Protein AF-A0A2H9L1Q8-F1 (afdb_monomer_lite)

Sequence (173 aa):
MGKYGEFIAIKEFKAHAFRVGERGGNLTSYDFIVNNQKIEVRTSELKHERAFPNDISAWGWKLQTRDRKGREKPIGYDFIVLVQLLEPWNKYALYLFSKSEIEKMPATYFRGYQSVARVLYLFKNRKHLENAIKSESKRKRNEKMITRAVLDFNKNPKKHLLHWQRVRRDMTP

Foldseek 3Di:
DQVVQLVVVVVVCVVLVWDKAADPDDPALAGIDTLNFGEHEWEFEWADDPLAPRVWTKTKGQPWWADPVLHTDDRRGQKYWYWYQYPVRVDIFIFMDGSVRQVPFQFADAPVRSTGGAMEIATPDPVSVVRSVVRCVPDDPRHDDCTPRNVVCNVCVVVGTDDVVCCCVVSHD

Radius of gyration: 16.17 Å; chains: 1; bounding box: 38×28×46 Å

Secondary structure (DSSP, 8-state):
-HHHHHHHHHHHHHHTT--EEPPSSTT-SSSEEETTEEEEEEEE-SEE-TTS-TT-EEEEEEEEEB-TTSPBPPP--SEEEEEEEPSSTT-EEEEEEEHHHHHTSPPP--GGGTTEEEEEEEESSHHHHHHHHHHHTTS-TT-----HHHHHHHH-GGGGB--HHHHHHHS--

Structure (mmCIF, N/CA/C/O backbone):
data_AF-A0A2H9L1Q8-F1
#
_entry.id   AF-A0A2H9L1Q8-F1
#
loop_
_atom_site.group_PDB
_atom_site.id
_atom_site.type_symbol
_atom_site.label_atom_id
_atom_site.label_alt_id
_atom_site.label_comp_id
_atom_site.label_asym_id
_atom_site.label_entity_id
_atom_site.label_seq_id
_atom_site.pdbx_PDB_ins_code
_atom_site.Cartn_x
_atom_site.Cartn_y
_atom_site.Cartn_z
_atom_site.occupancy
_atom_site.B_iso_or_equiv
_atom_site.auth_seq_id
_atom_site.auth_comp_id
_atom_site.auth_asym_id
_atom_site.auth_atom_id
_atom_site.pdbx_PDB_model_num
ATOM 1 N N . MET A 1 1 ? 1.579 -14.369 6.064 1.00 75.56 1 MET A N 1
ATOM 2 C CA . MET A 1 1 ? 1.764 -12.899 6.125 1.00 75.56 1 MET A CA 1
ATOM 3 C C . MET A 1 1 ? 0.458 -12.125 6.275 1.00 75.56 1 MET A C 1
ATOM 5 O O . MET A 1 1 ? 0.403 -11.323 7.188 1.00 75.56 1 MET A O 1
ATOM 9 N N . GLY A 1 2 ? -0.591 -12.364 5.469 1.00 81.06 2 GLY A N 1
ATOM 10 C CA . GLY A 1 2 ? -1.853 -11.595 5.567 1.00 81.06 2 GLY A CA 1
ATOM 11 C C . GLY A 1 2 ? -2.448 -11.520 6.982 1.00 81.06 2 GLY A C 1
ATOM 12 O O . GLY A 1 2 ? -2.579 -10.430 7.522 1.00 81.06 2 GLY A O 1
ATOM 13 N N . LYS A 1 3 ? -2.650 -12.674 7.639 1.00 88.12 3 LYS A N 1
ATOM 14 C CA . LYS A 1 3 ? -3.113 -12.743 9.043 1.00 88.12 3 LYS A CA 1
ATOM 15 C C . LYS A 1 3 ? -2.218 -11.989 10.040 1.00 88.12 3 LYS A C 1
ATOM 17 O O . LYS A 1 3 ? -2.695 -11.510 11.058 1.00 88.12 3 LYS A O 1
ATOM 22 N N . TYR A 1 4 ? -0.914 -11.891 9.764 1.00 91.31 4 TYR A N 1
ATOM 23 C CA . TYR A 1 4 ? 0.019 -11.175 10.638 1.00 91.31 4 TYR A CA 1
ATOM 24 C C . TYR A 1 4 ? -0.161 -9.659 10.526 1.00 91.31 4 TYR A C 1
ATOM 26 O O . TYR A 1 4 ? -0.205 -8.973 11.541 1.00 91.31 4 TYR A O 1
ATOM 34 N N . GLY A 1 5 ? -0.330 -9.128 9.311 1.00 93.75 5 GLY A N 1
ATOM 35 C CA . GLY A 1 5 ? -0.641 -7.709 9.149 1.00 93.75 5 GLY A CA 1
ATOM 36 C C . GLY A 1 5 ? -2.032 -7.343 9.654 1.00 93.75 5 GLY A C 1
ATOM 37 O O . GLY A 1 5 ? -2.186 -6.273 10.233 1.00 93.75 5 GLY A O 1
ATOM 38 N N . GLU A 1 6 ? -3.019 -8.227 9.492 1.00 94.44 6 GLU A N 1
ATOM 39 C CA . GLU A 1 6 ? -4.344 -8.071 10.105 1.00 94.44 6 GLU A CA 1
ATOM 40 C C . GLU A 1 6 ? -4.228 -7.951 11.630 1.00 94.44 6 GLU A C 1
ATOM 42 O O . GLU A 1 6 ? -4.725 -6.990 12.214 1.00 94.44 6 GLU A O 1
ATOM 47 N N . PHE A 1 7 ? -3.480 -8.859 12.265 1.00 94.69 7 PHE A N 1
ATOM 48 C CA . PHE A 1 7 ? -3.196 -8.792 13.697 1.00 94.69 7 PHE A CA 1
ATOM 49 C C . PHE A 1 7 ? -2.520 -7.472 14.105 1.00 94.69 7 PHE A C 1
ATOM 51 O O . PHE A 1 7 ? -2.953 -6.852 15.077 1.00 94.69 7 PHE A O 1
ATOM 58 N N . ILE A 1 8 ? -1.501 -7.016 13.360 1.00 96.00 8 ILE A N 1
ATOM 59 C CA . ILE A 1 8 ? -0.841 -5.720 13.603 1.00 96.00 8 ILE A CA 1
ATOM 60 C C . ILE A 1 8 ? -1.866 -4.583 13.549 1.00 96.00 8 ILE A C 1
ATOM 62 O O . ILE A 1 8 ? -1.950 -3.794 14.486 1.00 96.00 8 ILE A O 1
ATOM 66 N N . ALA A 1 9 ? -2.664 -4.512 12.481 1.00 96.06 9 ALA A N 1
ATOM 67 C CA . ALA A 1 9 ? -3.647 -3.452 12.309 1.00 96.06 9 ALA A CA 1
ATOM 68 C C . ALA A 1 9 ? -4.676 -3.463 13.451 1.00 96.06 9 ALA A C 1
ATOM 70 O O . ALA A 1 9 ? -4.860 -2.446 14.112 1.00 96.06 9 ALA A O 1
ATOM 71 N N . ILE A 1 10 ? -5.284 -4.611 13.760 1.00 95.56 10 ILE A N 1
ATOM 72 C CA . ILE A 1 10 ? -6.265 -4.729 14.850 1.00 95.56 10 ILE A CA 1
ATOM 73 C C . ILE A 1 10 ? -5.661 -4.302 16.192 1.00 95.56 10 ILE A C 1
ATOM 75 O O . ILE A 1 10 ? -6.305 -3.571 16.949 1.00 95.56 10 ILE A O 1
ATOM 79 N N . LYS A 1 11 ? -4.430 -4.738 16.491 1.00 95.81 11 LYS A N 1
ATOM 80 C CA . LYS A 1 11 ? -3.722 -4.364 17.720 1.00 95.81 11 LYS A CA 1
ATOM 81 C C . LYS A 1 11 ? -3.545 -2.848 17.818 1.00 95.81 11 LYS A C 1
ATOM 83 O O . LYS A 1 11 ? -3.841 -2.280 18.865 1.00 95.81 11 LYS A O 1
ATOM 88 N N . GLU A 1 12 ? -3.113 -2.206 16.737 1.00 96.81 12 GLU A N 1
ATOM 89 C CA . GLU A 1 12 ? -2.919 -0.754 16.664 1.00 96.81 12 GLU A CA 1
ATOM 90 C C . GLU A 1 12 ? -4.244 0.004 16.848 1.00 96.81 12 GLU A C 1
ATOM 92 O O . GLU A 1 12 ? -4.339 0.894 17.689 1.00 96.81 12 GLU A O 1
ATOM 97 N N . PHE A 1 13 ? -5.318 -0.393 16.160 1.00 95.62 13 PHE A N 1
ATOM 98 C CA . PHE A 1 13 ? -6.633 0.239 16.338 1.00 95.62 13 PHE A CA 1
ATOM 99 C C . PHE A 1 13 ? -7.158 0.105 17.778 1.00 95.62 13 PHE A C 1
ATOM 101 O O . PHE A 1 13 ? -7.623 1.090 18.357 1.00 95.62 13 PHE A O 1
ATOM 108 N N . LYS A 1 14 ? -7.038 -1.081 18.392 1.00 94.69 14 LYS A N 1
ATOM 109 C CA . LYS A 1 14 ? -7.432 -1.297 19.796 1.00 94.69 14 LYS A CA 1
ATOM 110 C C . LYS A 1 14 ? -6.590 -0.463 20.766 1.00 94.69 14 LYS A C 1
ATOM 112 O O . LYS A 1 14 ? -7.151 0.135 21.681 1.00 94.69 14 LYS A O 1
ATOM 117 N N . ALA A 1 15 ? -5.275 -0.376 20.550 1.00 95.69 15 ALA A N 1
ATOM 118 C CA . ALA A 1 15 ? -4.372 0.439 21.370 1.00 95.69 15 ALA A CA 1
ATOM 119 C C . ALA A 1 15 ? -4.735 1.934 21.345 1.00 95.69 15 ALA A C 1
ATOM 121 O O . ALA A 1 15 ? -4.486 2.652 22.310 1.00 95.69 15 ALA A O 1
ATOM 122 N N . HIS A 1 16 ? -5.386 2.391 20.273 1.00 94.50 16 HIS A N 1
ATOM 123 C CA . HIS A 1 16 ? -5.875 3.759 20.118 1.00 94.50 16 HIS A CA 1
ATOM 124 C C . HIS A 1 16 ? -7.376 3.928 20.416 1.00 94.50 16 HIS A C 1
ATOM 126 O O . HIS A 1 16 ? -7.981 4.911 19.979 1.00 94.50 16 HIS A O 1
ATOM 132 N N . ALA A 1 17 ? -7.944 3.010 21.209 1.00 91.44 17 ALA A N 1
ATOM 133 C CA . ALA A 1 17 ? -9.312 3.030 21.734 1.00 91.44 17 ALA A CA 1
ATOM 134 C C . ALA A 1 17 ? -10.428 2.942 20.677 1.00 91.44 17 ALA A C 1
ATOM 136 O O . ALA A 1 17 ? -11.562 3.349 20.928 1.00 91.44 17 ALA A O 1
ATOM 137 N N . PHE A 1 18 ? -10.143 2.380 19.500 1.00 91.88 18 PHE A N 1
ATOM 138 C CA . PHE A 1 18 ? -11.187 2.069 18.528 1.00 91.88 18 PHE A CA 1
ATOM 139 C C . PHE A 1 18 ? -11.855 0.732 18.846 1.00 91.88 18 PHE A C 1
ATOM 141 O O . PHE A 1 18 ? -11.192 -0.270 19.131 1.00 91.88 18 PHE A O 1
ATOM 148 N N . ARG A 1 19 ? -13.187 0.693 18.729 1.00 90.12 19 ARG A N 1
ATOM 149 C CA . ARG A 1 19 ? -13.936 -0.562 18.780 1.00 90.12 19 ARG A CA 1
ATOM 150 C C . ARG A 1 19 ? -13.749 -1.299 17.459 1.00 90.12 19 ARG A C 1
ATOM 152 O O . ARG A 1 19 ? -14.239 -0.859 16.422 1.00 90.12 19 ARG A O 1
ATOM 159 N N . VAL A 1 20 ? -13.056 -2.431 17.523 1.00 91.50 20 VAL A N 1
ATOM 160 C CA . VAL A 1 20 ? -12.861 -3.326 16.380 1.00 91.50 20 VAL A CA 1
ATOM 161 C C . VAL A 1 20 ? -13.908 -4.434 16.435 1.00 91.50 20 VAL A C 1
ATOM 163 O O . VAL A 1 20 ? -13.951 -5.193 17.402 1.00 91.50 20 VAL A O 1
ATOM 166 N N . GLY A 1 21 ? -14.756 -4.504 15.413 1.00 87.88 21 GLY A N 1
ATOM 167 C CA . GLY A 1 21 ? -15.671 -5.617 15.175 1.00 87.88 21 GLY A CA 1
ATOM 168 C C . GLY A 1 21 ? -15.040 -6.668 14.264 1.00 87.88 21 GLY A C 1
ATOM 169 O O . GLY A 1 21 ? -14.231 -6.340 13.393 1.00 87.88 21 GLY A O 1
ATOM 170 N N . GLU A 1 22 ? -15.419 -7.928 14.456 1.00 73.00 22 GLU A N 1
ATOM 171 C CA . GLU A 1 22 ? -14.961 -9.031 13.610 1.00 73.00 22 GLU A CA 1
ATOM 172 C C . GLU A 1 22 ? -15.691 -9.080 12.259 1.00 73.00 22 GLU A C 1
ATOM 174 O O . GLU A 1 22 ? -16.772 -8.515 12.064 1.00 73.00 22 GLU A O 1
ATOM 179 N N . ARG A 1 23 ? -15.060 -9.760 11.300 1.00 75.00 23 ARG A N 1
ATOM 180 C CA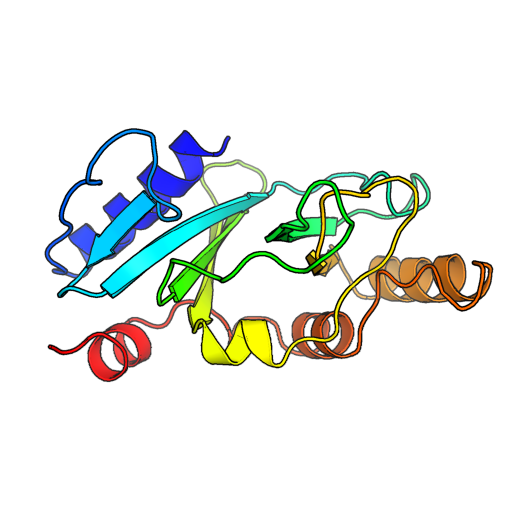 . ARG A 1 23 ? -15.561 -9.984 9.945 1.00 75.00 23 ARG A CA 1
ATOM 181 C C . ARG A 1 23 ? -16.882 -10.761 9.937 1.00 75.00 23 ARG A C 1
ATOM 183 O O . ARG A 1 23 ? -17.022 -11.775 10.612 1.00 75.00 23 ARG A O 1
ATOM 190 N N . GLY A 1 24 ? -17.797 -10.382 9.044 1.00 54.47 24 GLY A N 1
ATOM 191 C CA . GLY A 1 24 ? -18.953 -11.207 8.677 1.00 54.47 24 GLY A CA 1
ATOM 192 C C . GLY A 1 24 ? -18.574 -12.346 7.719 1.00 54.47 24 GLY A C 1
ATOM 193 O O . GLY A 1 24 ? -18.923 -12.296 6.548 1.00 54.47 24 GLY A O 1
ATOM 194 N N . GLY A 1 25 ? -17.842 -13.363 8.183 1.00 55.91 25 GLY A N 1
ATOM 195 C CA . GLY A 1 25 ? -17.597 -14.614 7.441 1.00 55.91 25 GLY A CA 1
ATOM 196 C C . GLY A 1 25 ? -16.681 -14.547 6.198 1.00 55.91 25 GLY A C 1
ATOM 197 O O . GLY A 1 25 ? -16.265 -13.492 5.726 1.00 55.91 25 GLY A O 1
ATOM 198 N N . ASN A 1 26 ? -16.366 -15.723 5.638 1.00 54.78 26 ASN A N 1
ATOM 199 C CA . ASN A 1 26 ? -15.300 -15.960 4.642 1.00 54.78 26 ASN A CA 1
ATOM 200 C C . ASN A 1 26 ? -15.504 -15.330 3.245 1.00 54.78 26 ASN A C 1
ATOM 202 O O . ASN A 1 26 ? -14.622 -15.445 2.390 1.00 54.78 26 ASN A O 1
ATOM 206 N N . LEU A 1 27 ? -16.634 -14.662 2.994 1.00 55.56 27 LEU A N 1
ATOM 207 C CA . LEU A 1 27 ? -17.004 -14.124 1.677 1.00 55.56 27 LEU A CA 1
ATOM 208 C C . LEU A 1 27 ? -16.900 -12.595 1.567 1.00 55.56 27 LEU A C 1
ATOM 210 O O . LEU A 1 27 ? -17.095 -12.055 0.479 1.00 55.56 27 LEU A O 1
ATOM 214 N N . THR A 1 28 ? -16.577 -11.879 2.647 1.00 61.69 28 THR A N 1
ATOM 215 C CA . THR A 1 28 ? -16.484 -10.410 2.594 1.00 61.69 28 THR A CA 1
ATOM 216 C C . THR A 1 28 ? -15.154 -9.921 2.023 1.00 61.69 28 THR A C 1
ATOM 218 O O . THR A 1 28 ? -14.127 -10.586 2.108 1.00 61.69 28 THR A O 1
ATOM 221 N N . SER A 1 29 ? -15.174 -8.740 1.420 1.00 79.75 29 SER A N 1
ATOM 222 C CA . SER A 1 29 ? -14.046 -8.064 0.763 1.00 79.75 29 SER A CA 1
ATOM 223 C C . SER A 1 29 ? -13.254 -7.129 1.693 1.00 79.75 29 SER A C 1
ATOM 225 O O . SER A 1 29 ? -12.752 -6.110 1.226 1.00 79.75 29 SER A O 1
ATOM 227 N N . TYR A 1 30 ? -13.263 -7.418 2.995 1.00 91.25 30 TYR A N 1
ATOM 228 C CA . TYR A 1 30 ? -12.608 -6.656 4.060 1.00 91.25 30 TYR A CA 1
ATOM 229 C C . TYR A 1 30 ? -12.271 -7.599 5.226 1.00 91.25 30 TYR A C 1
ATOM 231 O O . TYR A 1 30 ? -12.922 -8.642 5.376 1.00 91.25 30 TYR A O 1
ATOM 239 N N . ASP A 1 31 ? -11.306 -7.213 6.059 1.00 92.44 31 ASP A N 1
ATOM 240 C CA . ASP A 1 31 ? -10.772 -8.034 7.150 1.00 92.44 31 ASP A CA 1
ATOM 241 C C . ASP A 1 31 ? -11.444 -7.741 8.499 1.00 92.44 31 ASP A C 1
ATOM 243 O O . ASP A 1 31 ? -11.765 -8.670 9.231 1.00 92.44 31 ASP A O 1
ATOM 247 N N . PHE A 1 32 ? -11.737 -6.477 8.826 1.00 93.31 32 PHE A N 1
ATOM 248 C CA . PHE A 1 32 ? -12.437 -6.114 10.069 1.00 93.31 32 PHE A CA 1
ATOM 249 C C . PHE A 1 32 ? -13.247 -4.819 9.933 1.00 93.31 32 PHE A C 1
ATOM 251 O O . PHE A 1 32 ? -13.205 -4.153 8.898 1.00 93.31 32 PHE A O 1
ATOM 258 N N . ILE A 1 33 ? -14.015 -4.471 10.970 1.00 93.00 33 ILE A N 1
ATOM 259 C CA . ILE A 1 33 ? -14.818 -3.240 11.017 1.00 93.00 33 ILE A CA 1
ATOM 260 C C . ILE A 1 33 ? -14.329 -2.335 12.146 1.00 93.00 33 ILE A C 1
ATOM 262 O O . ILE A 1 33 ? -14.071 -2.807 13.252 1.00 93.00 33 ILE A O 1
ATOM 266 N N . VAL A 1 34 ? -14.262 -1.030 11.891 1.00 91.94 34 VAL A N 1
ATOM 267 C CA . VAL A 1 34 ? -14.043 0.011 12.908 1.00 91.94 34 VAL A CA 1
ATOM 268 C C . VAL A 1 34 ? -15.107 1.078 12.740 1.00 91.94 34 VAL A C 1
ATOM 270 O O . VAL A 1 34 ? -15.203 1.655 11.666 1.00 91.94 34 VAL A O 1
ATOM 273 N N . ASN A 1 35 ? -15.907 1.346 13.777 1.00 88.69 35 ASN A N 1
ATOM 274 C CA . ASN A 1 35 ? -16.963 2.372 13.737 1.00 88.69 35 ASN A CA 1
ATOM 275 C C . ASN A 1 35 ? -17.845 2.288 12.468 1.00 88.69 35 ASN A C 1
ATOM 277 O O . ASN A 1 35 ? -18.035 3.273 11.764 1.00 88.69 35 ASN A O 1
ATOM 281 N N . ASN A 1 36 ? -18.337 1.087 12.140 1.00 88.62 36 ASN A N 1
ATOM 282 C CA . ASN A 1 36 ? -19.109 0.773 10.924 1.00 88.62 36 ASN A CA 1
ATOM 283 C C . ASN A 1 36 ? -18.363 0.908 9.580 1.00 88.62 36 ASN A C 1
ATOM 285 O O . ASN A 1 36 ? -18.948 0.608 8.542 1.00 88.62 36 ASN A O 1
ATOM 289 N N . GLN A 1 37 ? -17.079 1.268 9.581 1.00 92.88 37 GLN A N 1
ATOM 290 C CA . GLN A 1 37 ? -16.233 1.309 8.389 1.00 92.88 37 GLN A CA 1
ATOM 291 C C . GLN A 1 37 ? -15.551 -0.039 8.160 1.00 92.88 37 GLN A C 1
ATOM 293 O O . GLN A 1 37 ? -14.935 -0.603 9.067 1.00 92.88 37 GLN A O 1
ATOM 298 N N . LYS A 1 38 ? -15.631 -0.552 6.933 1.00 94.31 38 LYS A N 1
ATOM 299 C CA . LYS A 1 38 ? -14.984 -1.796 6.503 1.00 94.31 38 LYS A CA 1
ATOM 300 C C . LYS A 1 38 ? -13.513 -1.542 6.200 1.00 94.31 38 LYS A C 1
ATOM 302 O O . LYS A 1 38 ? -13.191 -0.728 5.332 1.00 94.31 38 LYS A O 1
ATOM 307 N N . ILE A 1 39 ? -12.628 -2.272 6.867 1.00 95.19 39 ILE A N 1
ATOM 308 C CA . ILE A 1 39 ? -11.178 -2.133 6.739 1.00 95.19 39 ILE A CA 1
ATOM 309 C C . ILE A 1 39 ? -10.593 -3.376 6.071 1.00 95.19 39 ILE A C 1
ATOM 311 O O . ILE A 1 39 ? -10.747 -4.491 6.563 1.00 95.19 39 ILE A O 1
ATOM 315 N N . GLU A 1 40 ? -9.900 -3.181 4.955 1.00 95.88 40 GLU A N 1
ATOM 316 C CA . GLU A 1 40 ? -9.051 -4.192 4.317 1.00 95.88 40 GLU A CA 1
ATOM 317 C C . GLU A 1 40 ? -7.599 -4.007 4.763 1.00 95.88 40 GLU A C 1
ATOM 319 O O . GLU A 1 40 ? -7.122 -2.879 4.897 1.00 95.88 40 GLU A O 1
ATOM 324 N N . VAL A 1 41 ? -6.855 -5.096 4.926 1.00 96.12 41 VAL A N 1
ATOM 325 C CA . VAL A 1 41 ? -5.431 -5.073 5.244 1.00 96.12 41 VAL A CA 1
ATOM 326 C C . VAL A 1 41 ? -4.629 -5.762 4.150 1.00 96.12 41 VAL A C 1
ATOM 328 O O . VAL A 1 41 ? -4.866 -6.902 3.750 1.00 96.12 41 VAL A O 1
ATOM 331 N N . ARG A 1 42 ? -3.590 -5.080 3.669 1.00 97.06 42 ARG A N 1
ATOM 332 C CA . ARG A 1 42 ? -2.608 -5.670 2.756 1.00 97.06 42 ARG A CA 1
ATOM 333 C C . ARG A 1 42 ? -1.224 -5.568 3.359 1.00 97.06 42 ARG A C 1
ATOM 335 O O . ARG A 1 42 ? -0.748 -4.489 3.679 1.00 97.06 42 ARG A O 1
ATOM 342 N N . THR A 1 43 ? -0.550 -6.702 3.465 1.00 97.06 43 THR A N 1
ATOM 343 C CA . THR A 1 43 ? 0.796 -6.800 4.036 1.00 97.06 43 THR A CA 1
ATOM 344 C C . THR A 1 43 ? 1.816 -7.047 2.942 1.00 97.06 43 THR A C 1
ATOM 346 O O . THR A 1 43 ? 1.594 -7.898 2.081 1.00 97.06 43 THR A O 1
ATOM 349 N N . SER A 1 44 ? 2.942 -6.345 3.004 1.00 96.88 44 SER A N 1
ATOM 350 C CA . SER A 1 44 ? 4.109 -6.627 2.174 1.00 96.88 44 SER A CA 1
ATOM 351 C C . SER A 1 44 ? 5.369 -6.548 3.018 1.00 96.88 44 SER A C 1
ATOM 353 O O . SER A 1 44 ? 5.484 -5.704 3.904 1.00 96.88 44 SER A O 1
ATOM 355 N N . GLU A 1 45 ? 6.331 -7.391 2.680 1.00 96.00 45 GLU A N 1
ATOM 356 C CA . GLU A 1 45 ? 7.739 -7.255 3.049 1.00 96.00 45 GLU A CA 1
ATOM 357 C C . GLU A 1 45 ? 8.532 -6.681 1.872 1.00 96.00 45 GLU A C 1
ATOM 359 O O . GLU A 1 45 ? 7.990 -6.534 0.767 1.00 96.00 45 GLU A O 1
ATOM 364 N N . LEU A 1 46 ? 9.799 -6.352 2.116 1.00 95.88 46 LEU A N 1
ATOM 365 C CA . LEU A 1 46 ? 10.703 -5.911 1.068 1.00 95.88 46 LEU A CA 1
ATOM 366 C C . LEU A 1 46 ? 11.162 -7.120 0.257 1.00 95.88 46 LEU A C 1
ATOM 368 O O . LEU A 1 46 ? 11.796 -8.020 0.796 1.00 95.88 46 LEU A O 1
ATOM 372 N N . LYS A 1 47 ? 10.883 -7.126 -1.045 1.00 94.19 47 LYS A N 1
ATOM 373 C CA . LYS A 1 47 ? 11.255 -8.247 -1.913 1.00 94.19 47 LYS A CA 1
ATOM 374 C C . LYS A 1 47 ? 11.502 -7.810 -3.346 1.00 94.19 47 LYS A C 1
ATOM 376 O O . LYS A 1 47 ? 11.182 -6.686 -3.739 1.00 94.19 47 LYS A O 1
ATOM 381 N N . HIS A 1 48 ? 12.050 -8.730 -4.128 1.00 93.00 48 HIS A N 1
ATOM 382 C CA . HIS A 1 48 ? 12.090 -8.611 -5.577 1.00 93.00 4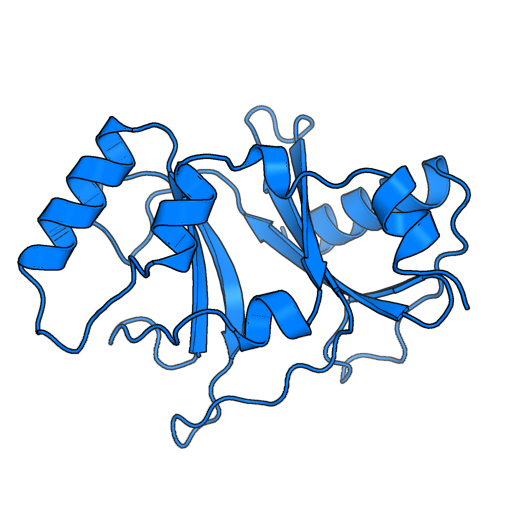8 HIS A CA 1
ATOM 383 C C . HIS A 1 48 ? 10.713 -8.940 -6.141 1.00 93.00 48 HIS A C 1
ATOM 385 O O . HIS A 1 48 ? 10.204 -10.055 -6.024 1.00 93.00 48 HIS A O 1
ATOM 391 N N . GLU A 1 49 ? 10.073 -7.930 -6.710 1.00 86.81 49 GLU A N 1
ATOM 392 C CA . GLU A 1 49 ? 8.762 -8.071 -7.321 1.00 86.81 49 GLU A CA 1
ATOM 393 C C . GLU A 1 49 ? 8.916 -8.651 -8.722 1.00 86.81 49 GLU A C 1
ATOM 395 O O . GLU A 1 49 ? 9.682 -8.126 -9.522 1.00 86.81 49 GLU A O 1
ATOM 400 N N . ARG A 1 50 ? 8.114 -9.663 -9.076 1.00 85.38 50 ARG A N 1
ATOM 401 C CA . ARG A 1 50 ? 8.095 -10.249 -10.436 1.00 85.38 50 ARG A CA 1
ATOM 402 C C . ARG A 1 50 ? 7.864 -9.197 -11.527 1.00 85.38 50 ARG A C 1
ATOM 404 O O . ARG A 1 50 ? 8.209 -9.393 -12.690 1.00 85.38 50 ARG A O 1
ATOM 411 N N . ALA A 1 51 ? 7.235 -8.089 -11.151 1.00 85.06 51 ALA A N 1
ATOM 412 C CA . ALA A 1 51 ? 7.009 -6.946 -12.009 1.00 85.06 51 ALA A CA 1
ATOM 413 C C . ALA A 1 51 ? 8.273 -6.140 -12.323 1.00 85.06 51 ALA A C 1
ATOM 415 O O . ALA A 1 51 ? 8.150 -5.213 -13.112 1.00 85.06 51 ALA A O 1
ATOM 416 N N . PHE A 1 52 ? 9.451 -6.447 -11.781 1.00 88.31 52 PHE A N 1
ATOM 417 C CA . PHE A 1 52 ? 10.704 -5.736 -12.047 1.00 88.31 52 PHE A CA 1
ATOM 418 C C . PHE A 1 52 ? 11.888 -6.718 -12.154 1.00 88.31 52 PHE A C 1
ATOM 420 O O . PHE A 1 52 ? 11.789 -7.852 -11.691 1.00 88.31 52 PHE A O 1
ATOM 427 N N . PRO A 1 53 ? 13.001 -6.314 -12.790 1.00 87.25 53 PRO A N 1
ATOM 428 C CA . PRO A 1 53 ? 14.273 -7.031 -12.695 1.00 87.25 53 PRO A CA 1
ATOM 429 C C . PRO A 1 53 ? 14.736 -7.296 -11.248 1.00 87.25 53 PRO A C 1
ATOM 431 O O . PRO A 1 53 ? 14.386 -6.560 -10.324 1.00 87.25 53 PRO A O 1
ATOM 434 N N . ASN A 1 54 ? 15.564 -8.331 -11.062 1.00 88.19 54 ASN A N 1
ATOM 435 C CA . ASN A 1 54 ? 15.999 -8.818 -9.743 1.00 88.19 54 ASN A CA 1
ATOM 436 C C . ASN A 1 54 ? 16.871 -7.831 -8.944 1.00 88.19 54 ASN A C 1
ATOM 438 O O . ASN A 1 54 ? 17.125 -8.070 -7.774 1.00 88.19 54 ASN A O 1
ATOM 442 N N . ASP A 1 55 ? 17.339 -6.725 -9.519 1.00 90.69 55 ASP A N 1
ATOM 443 C CA . ASP A 1 55 ? 18.064 -5.674 -8.790 1.00 90.69 55 ASP A CA 1
ATOM 444 C C . ASP A 1 55 ? 17.122 -4.632 -8.154 1.00 90.69 55 ASP A C 1
ATOM 446 O O . ASP A 1 55 ? 17.562 -3.709 -7.462 1.00 90.69 55 ASP A O 1
ATOM 450 N N . ILE A 1 56 ? 15.809 -4.761 -8.367 1.00 94.12 56 ILE A N 1
ATOM 451 C CA . ILE A 1 56 ? 14.797 -3.839 -7.857 1.00 94.12 56 ILE A CA 1
ATOM 452 C C . ILE A 1 56 ? 14.043 -4.482 -6.696 1.00 94.12 56 ILE A C 1
ATOM 454 O O . ILE A 1 56 ? 13.462 -5.558 -6.829 1.00 94.12 56 ILE A O 1
ATOM 458 N N . SER A 1 57 ? 14.039 -3.799 -5.551 1.00 95.56 57 SER A N 1
ATOM 459 C CA . SER A 1 57 ? 13.313 -4.223 -4.355 1.00 95.56 57 SER A CA 1
ATOM 460 C C . SER A 1 57 ? 12.259 -3.191 -3.973 1.00 95.56 57 SER A C 1
ATOM 462 O O . SER A 1 57 ? 12.533 -1.984 -3.924 1.00 95.56 57 SER A O 1
ATOM 464 N N . ALA A 1 58 ? 11.060 -3.676 -3.674 1.00 97.06 58 ALA A N 1
ATOM 465 C CA . ALA A 1 58 ? 9.929 -2.856 -3.276 1.00 97.06 58 ALA A CA 1
ATOM 466 C C . ALA A 1 58 ? 9.011 -3.612 -2.311 1.00 97.06 58 ALA A C 1
ATOM 468 O O . ALA A 1 58 ? 9.007 -4.842 -2.263 1.00 97.06 58 ALA A O 1
ATOM 469 N N . TRP A 1 59 ? 8.208 -2.852 -1.576 1.00 97.62 59 TRP A N 1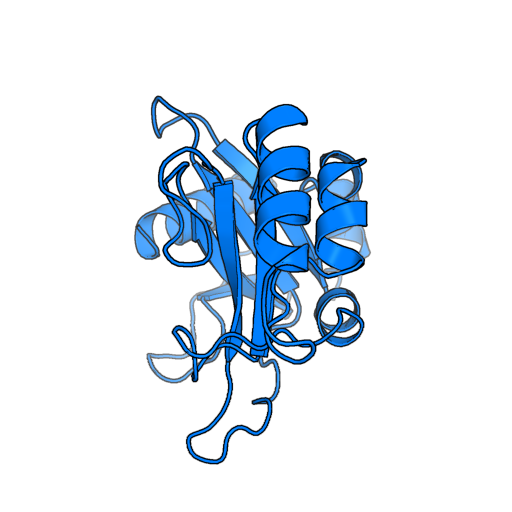
ATOM 470 C CA . TRP A 1 59 ? 6.964 -3.334 -0.996 1.00 97.62 59 TRP A CA 1
ATOM 471 C C . TRP A 1 59 ? 5.850 -3.146 -2.025 1.00 97.62 59 TRP A C 1
ATOM 473 O O . TRP A 1 59 ? 5.750 -2.075 -2.627 1.00 97.62 59 TRP A O 1
ATOM 483 N N . GLY A 1 60 ? 5.030 -4.172 -2.238 1.00 96.69 60 GLY A N 1
ATOM 484 C CA . GLY A 1 60 ? 3.979 -4.183 -3.250 1.00 96.69 60 GLY A CA 1
ATOM 485 C C . GLY A 1 60 ? 2.638 -4.616 -2.677 1.00 96.69 60 GLY A C 1
ATOM 486 O O . GLY A 1 60 ? 2.515 -5.700 -2.107 1.00 96.69 60 GLY A O 1
ATOM 487 N N . TRP A 1 61 ? 1.603 -3.796 -2.872 1.00 96.69 61 TRP A N 1
ATOM 488 C CA . TRP A 1 61 ? 0.254 -4.093 -2.391 1.00 96.69 61 TRP A CA 1
ATOM 489 C C . TRP A 1 61 ? -0.759 -4.074 -3.524 1.00 96.69 61 TRP A C 1
ATOM 491 O O . TRP A 1 61 ? -0.960 -3.058 -4.190 1.00 96.69 61 TRP A O 1
ATOM 501 N N . LYS A 1 62 ? -1.451 -5.199 -3.714 1.00 95.25 62 LYS A N 1
ATOM 502 C CA . LYS A 1 62 ? -2.633 -5.261 -4.575 1.00 95.25 62 LYS A CA 1
ATOM 503 C C . LYS A 1 62 ? -3.783 -4.529 -3.888 1.00 95.25 62 LYS A C 1
ATOM 505 O O . LYS A 1 62 ? -4.222 -4.953 -2.824 1.00 95.25 62 LYS A O 1
ATOM 510 N N . LEU A 1 63 ? -4.290 -3.488 -4.536 1.00 96.19 63 LEU A N 1
ATOM 511 C CA . LEU A 1 63 ? -5.369 -2.650 -4.015 1.00 96.19 63 LEU A CA 1
ATOM 512 C C . LEU A 1 63 ? -6.726 -3.103 -4.551 1.00 96.19 63 LEU A C 1
ATOM 514 O O . LEU A 1 63 ? -7.713 -3.137 -3.835 1.00 96.19 63 LEU A O 1
ATOM 518 N N . GLN A 1 64 ? -6.775 -3.526 -5.813 1.00 95.25 64 GLN A N 1
ATOM 519 C CA . GLN A 1 64 ? -8.019 -3.954 -6.441 1.00 95.25 64 GLN A CA 1
ATOM 520 C C . GLN A 1 64 ? -7.780 -5.117 -7.392 1.00 95.25 64 GLN A C 1
ATOM 522 O O . GLN A 1 64 ? -6.714 -5.254 -7.998 1.00 95.25 64 GLN A O 1
ATOM 527 N N . THR A 1 65 ? -8.795 -5.968 -7.517 1.00 93.12 65 THR A N 1
ATOM 528 C CA . THR A 1 65 ? -8.747 -7.199 -8.309 1.00 93.12 65 THR A CA 1
ATOM 529 C C . THR A 1 65 ? -9.597 -7.056 -9.578 1.00 93.12 65 THR A C 1
ATOM 531 O O . THR A 1 65 ? -10.615 -6.366 -9.564 1.00 93.12 65 THR A O 1
ATOM 534 N N . ARG A 1 66 ? -9.203 -7.718 -10.669 1.00 92.44 66 ARG A N 1
ATOM 535 C CA . ARG A 1 66 ? -10.011 -7.891 -11.886 1.00 92.44 66 ARG A CA 1
ATOM 536 C C . ARG A 1 66 ? -10.845 -9.174 -11.820 1.00 92.44 66 ARG A C 1
ATOM 538 O O . ARG A 1 66 ? -10.465 -10.148 -11.171 1.00 92.44 66 ARG A O 1
ATOM 545 N N . ASP A 1 67 ? -11.997 -9.192 -12.476 1.00 90.38 67 ASP A N 1
ATOM 546 C CA . ASP A 1 67 ? -12.760 -10.414 -12.712 1.00 90.38 67 ASP A CA 1
ATOM 547 C C . ASP A 1 67 ? -12.134 -11.267 -13.832 1.00 90.38 67 ASP A C 1
ATOM 549 O O . ASP A 1 67 ? -11.151 -10.881 -14.465 1.00 90.38 67 ASP A O 1
ATOM 553 N N . ARG A 1 68 ? -12.707 -12.451 -14.087 1.00 87.25 68 ARG A N 1
ATOM 554 C CA . ARG A 1 68 ? -12.230 -13.362 -15.145 1.00 87.25 68 ARG A CA 1
ATOM 555 C C . ARG A 1 68 ? -12.343 -12.767 -16.557 1.00 87.25 68 ARG A C 1
ATOM 557 O O . ARG A 1 68 ? -11.696 -13.268 -17.465 1.00 87.25 68 ARG A O 1
ATOM 564 N N . LYS A 1 69 ? -13.152 -11.719 -16.737 1.00 88.44 69 LYS A N 1
ATOM 565 C CA . LYS A 1 69 ? -13.323 -10.983 -17.997 1.00 88.44 69 LYS A CA 1
ATOM 566 C C . LYS A 1 69 ? -12.391 -9.762 -18.078 1.00 88.44 69 LYS A C 1
ATOM 568 O O . LYS A 1 69 ? -12.512 -8.969 -19.004 1.00 88.44 69 LYS A O 1
ATOM 573 N N . GLY A 1 70 ? -11.484 -9.580 -17.112 1.00 85.81 70 GLY A N 1
ATOM 574 C CA . GLY A 1 70 ? -10.539 -8.464 -17.065 1.00 85.81 70 GLY A CA 1
ATOM 575 C C . GLY A 1 70 ? -11.128 -7.142 -16.558 1.00 85.81 70 GLY A C 1
ATOM 576 O O . GLY A 1 70 ? -10.418 -6.133 -16.548 1.00 85.81 70 GLY A O 1
ATOM 577 N N . ARG A 1 71 ? -12.388 -7.124 -16.106 1.00 90.44 71 ARG A N 1
ATOM 578 C CA . ARG A 1 71 ? -13.064 -5.921 -15.593 1.00 90.44 71 ARG A CA 1
ATOM 579 C C . ARG A 1 71 ? -12.707 -5.690 -14.135 1.00 90.44 71 ARG A C 1
ATOM 581 O O . ARG A 1 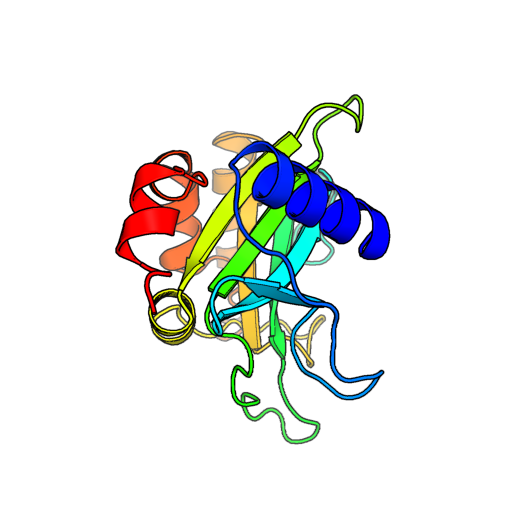71 ? -12.499 -6.638 -13.385 1.00 90.44 71 ARG A O 1
ATOM 588 N N . GLU A 1 72 ? -12.645 -4.439 -13.713 1.00 93.06 72 GLU A N 1
ATOM 589 C CA . GLU A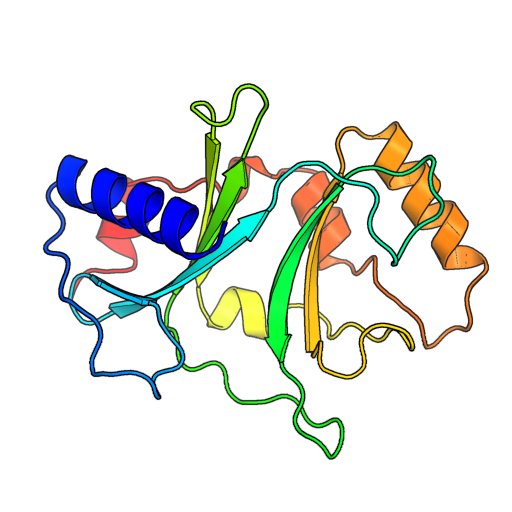 1 72 ? -12.326 -4.095 -12.328 1.00 93.06 72 GLU A CA 1
ATOM 590 C C . GLU A 1 72 ? -13.472 -4.520 -11.401 1.00 93.06 72 GLU A C 1
ATOM 592 O O . GLU A 1 72 ? -14.626 -4.161 -11.630 1.00 93.06 72 GLU A O 1
ATOM 597 N N . LYS A 1 73 ? -13.177 -5.307 -10.359 1.00 92.62 73 LYS A N 1
ATOM 598 C CA . LYS A 1 73 ? -14.188 -5.656 -9.355 1.00 92.62 73 LYS A CA 1
ATOM 599 C C . LYS A 1 73 ? -14.459 -4.456 -8.446 1.00 92.62 73 LYS A C 1
ATOM 601 O O . LYS A 1 73 ? -13.497 -3.774 -8.086 1.00 92.62 73 LYS A O 1
ATOM 606 N N . PRO A 1 74 ? -15.710 -4.231 -8.010 1.00 91.88 74 PRO A N 1
ATOM 607 C CA . PRO A 1 74 ? -16.015 -3.201 -7.025 1.00 91.88 74 PRO A CA 1
ATOM 608 C C . PRO A 1 74 ? -15.161 -3.347 -5.762 1.00 91.88 74 PRO A C 1
ATOM 610 O O . PRO A 1 74 ? -14.932 -4.459 -5.279 1.00 91.88 74 PRO A O 1
ATOM 613 N N . ILE A 1 75 ? -14.700 -2.217 -5.227 1.00 94.00 75 ILE A N 1
ATOM 614 C CA . ILE A 1 75 ? -14.033 -2.163 -3.926 1.00 94.00 75 ILE A CA 1
ATOM 615 C C . ILE A 1 75 ? -15.107 -2.265 -2.841 1.00 94.00 75 ILE A C 1
ATOM 617 O O . ILE A 1 75 ? -16.014 -1.428 -2.779 1.00 94.00 75 ILE A O 1
ATOM 621 N N . GLY A 1 76 ? -15.010 -3.297 -2.004 1.00 92.62 76 GLY A N 1
ATOM 622 C CA . GLY A 1 76 ? -15.970 -3.564 -0.930 1.00 92.62 76 GLY A CA 1
ATOM 623 C C . GLY A 1 76 ? -15.406 -3.356 0.478 1.00 92.62 76 GLY A C 1
ATOM 624 O O . GLY A 1 76 ? -15.876 -3.990 1.421 1.00 92.62 76 GLY A O 1
ATOM 625 N N . TYR A 1 77 ? -14.402 -2.491 0.595 1.00 94.25 77 TYR A N 1
ATOM 626 C CA . TYR A 1 77 ? -13.919 -1.906 1.841 1.00 94.25 77 TYR A CA 1
ATOM 627 C C . TYR A 1 77 ? -14.054 -0.380 1.751 1.00 94.25 77 TYR A C 1
ATOM 629 O O . TYR A 1 77 ? -14.040 0.172 0.650 1.00 94.25 77 TYR A O 1
ATOM 637 N N . ASP A 1 78 ? -14.162 0.298 2.887 1.00 95.56 78 ASP A N 1
ATOM 638 C CA . ASP A 1 78 ? -14.229 1.762 2.958 1.00 95.56 78 ASP A CA 1
ATOM 639 C C . ASP A 1 78 ? -12.827 2.359 3.094 1.00 95.56 78 ASP A C 1
ATOM 641 O O . ASP A 1 78 ? -12.513 3.392 2.499 1.00 95.56 78 ASP A O 1
ATOM 645 N N . PHE A 1 79 ? -11.945 1.642 3.792 1.00 96.75 79 PHE A N 1
ATOM 646 C CA . PHE A 1 79 ? -10.532 1.970 3.913 1.00 96.75 79 PHE A CA 1
ATOM 647 C C . PHE A 1 79 ? -9.657 0.734 3.743 1.00 96.75 79 PHE A C 1
ATOM 649 O O . PHE A 1 79 ? -10.072 -0.397 3.994 1.00 96.75 79 PHE A O 1
ATOM 656 N N . ILE A 1 80 ? -8.414 0.970 3.342 1.00 97.44 80 ILE A N 1
ATOM 657 C CA . ILE A 1 80 ? -7.377 -0.050 3.259 1.00 97.44 80 ILE A CA 1
ATOM 658 C C . ILE A 1 80 ? -6.144 0.387 4.045 1.00 97.44 80 ILE A C 1
ATOM 660 O O . ILE A 1 80 ? -5.647 1.506 3.883 1.00 97.44 80 ILE A O 1
ATOM 664 N N . VAL A 1 81 ? -5.648 -0.517 4.886 1.00 97.94 81 VAL A N 1
ATOM 665 C CA . VAL A 1 81 ? -4.394 -0.381 5.622 1.00 97.94 81 VAL A CA 1
ATOM 666 C C . VAL A 1 81 ? -3.310 -1.164 4.894 1.00 97.94 81 VAL A C 1
ATOM 668 O O . VAL A 1 81 ? -3.400 -2.383 4.729 1.00 97.94 81 VAL A O 1
ATOM 671 N N . LEU A 1 82 ? -2.258 -0.472 4.468 1.00 98.44 82 LEU A N 1
ATOM 672 C CA . LEU A 1 82 ? -1.067 -1.102 3.910 1.00 98.44 82 LEU A CA 1
ATOM 673 C C . LEU A 1 82 ? -0.032 -1.256 5.017 1.00 98.44 82 LEU A C 1
ATOM 675 O O . LEU A 1 82 ? 0.467 -0.270 5.558 1.00 98.44 82 LEU A O 1
ATOM 679 N N . VAL A 1 83 ? 0.287 -2.502 5.344 1.00 98.25 83 VAL A N 1
ATOM 680 C CA . VAL A 1 83 ? 1.312 -2.859 6.321 1.00 98.25 83 VAL A CA 1
ATOM 681 C C . VAL A 1 83 ? 2.624 -3.062 5.576 1.00 98.25 83 VAL A C 1
ATOM 683 O O . VAL A 1 83 ? 2.750 -3.984 4.761 1.00 98.25 83 VAL A O 1
ATOM 686 N N . GLN A 1 84 ? 3.591 -2.195 5.858 1.00 97.81 84 GLN A N 1
ATOM 687 C CA . GLN A 1 84 ? 4.981 -2.333 5.442 1.00 97.81 84 GLN A CA 1
ATOM 688 C C . GLN A 1 84 ? 5.748 -3.040 6.553 1.00 97.81 84 GLN A C 1
ATOM 690 O O . GLN A 1 84 ? 6.032 -2.429 7.580 1.00 97.81 84 GLN A O 1
ATOM 695 N N . LEU A 1 85 ? 6.095 -4.309 6.348 1.00 96.69 85 LEU A N 1
ATOM 696 C CA . LEU A 1 85 ? 6.997 -5.025 7.244 1.00 96.69 85 LEU A CA 1
ATOM 697 C C . LEU A 1 85 ? 8.437 -4.615 6.936 1.00 96.69 85 LEU A C 1
ATOM 699 O O . LEU A 1 85 ? 8.882 -4.679 5.785 1.00 96.69 85 LEU A O 1
ATOM 703 N N . LEU A 1 86 ? 9.145 -4.171 7.966 1.00 94.19 86 LEU A N 1
ATOM 704 C CA . LEU A 1 86 ? 10.573 -3.884 7.923 1.00 94.19 86 LEU A CA 1
ATOM 705 C C . LEU A 1 86 ? 11.333 -5.079 8.500 1.00 94.19 86 LEU A C 1
ATOM 707 O O . LEU A 1 86 ? 10.735 -5.960 9.107 1.00 94.19 86 LEU A O 1
ATOM 711 N N . GLU A 1 87 ? 12.648 -5.120 8.315 1.00 88.12 87 GLU A N 1
ATOM 712 C CA . GLU A 1 87 ? 13.491 -6.074 9.033 1.00 88.12 87 GLU A CA 1
ATOM 713 C C . GLU A 1 87 ? 14.081 -5.411 10.286 1.00 88.12 87 GLU A C 1
ATOM 715 O O . GLU A 1 87 ? 14.627 -4.304 10.194 1.00 88.12 87 GLU A O 1
ATOM 720 N N . PRO A 1 88 ? 13.986 -6.053 11.465 1.00 87.81 88 PRO A N 1
ATOM 721 C CA . PRO A 1 88 ? 13.221 -7.276 11.757 1.00 87.81 88 PRO A CA 1
ATOM 722 C C . PRO A 1 88 ? 11.694 -7.056 11.695 1.00 87.81 88 PRO A C 1
ATOM 724 O O . PRO A 1 88 ? 11.231 -5.943 11.924 1.00 87.81 88 PRO A O 1
ATOM 727 N N . TRP A 1 89 ? 10.908 -8.113 11.421 1.00 83.81 89 TRP A N 1
ATOM 728 C CA . TRP A 1 89 ? 9.445 -8.047 11.170 1.00 83.81 89 TRP A CA 1
ATOM 729 C C . TRP A 1 89 ? 8.588 -7.501 12.325 1.00 83.81 89 TRP A C 1
ATOM 731 O O . TRP A 1 89 ? 7.390 -7.285 12.157 1.00 83.81 89 TRP A O 1
ATOM 741 N N . ASN A 1 90 ? 9.186 -7.244 13.488 1.00 86.62 90 ASN A N 1
ATOM 742 C CA . ASN A 1 90 ? 8.555 -6.512 14.586 1.00 86.62 90 ASN A CA 1
ATOM 743 C C . ASN A 1 90 ? 8.541 -4.985 14.369 1.00 86.62 90 ASN A C 1
ATOM 745 O O . ASN A 1 90 ? 7.874 -4.275 15.118 1.00 86.62 90 ASN A O 1
ATOM 749 N N . LYS A 1 91 ? 9.258 -4.473 13.363 1.00 94.31 91 LYS A N 1
ATOM 750 C CA . LYS A 1 91 ? 9.197 -3.084 12.909 1.00 94.31 91 LYS A CA 1
ATOM 751 C C . LYS A 1 91 ? 8.277 -2.993 11.699 1.00 94.31 91 LYS A C 1
ATOM 753 O O . LYS A 1 91 ? 8.414 -3.750 10.738 1.00 94.31 91 LYS A O 1
ATOM 758 N N . TYR A 1 92 ? 7.362 -2.033 11.720 1.00 96.69 92 TYR A N 1
ATOM 759 C CA . TYR A 1 92 ? 6.428 -1.814 10.623 1.00 96.69 92 TYR A CA 1
ATOM 760 C C . TYR A 1 92 ? 6.056 -0.343 10.471 1.00 96.69 92 TYR A C 1
ATOM 762 O O . TYR A 1 92 ? 6.193 0.453 11.398 1.00 96.69 92 TYR A O 1
ATOM 770 N N . ALA A 1 93 ? 5.548 -0.004 9.290 1.00 97.38 93 ALA A N 1
ATOM 771 C CA . ALA A 1 93 ? 4.805 1.226 9.054 1.00 97.38 93 ALA A CA 1
ATOM 772 C C . ALA A 1 93 ? 3.408 0.891 8.527 1.00 97.38 93 ALA A C 1
ATOM 774 O O . ALA A 1 93 ? 3.224 -0.078 7.783 1.00 97.38 93 ALA A O 1
ATOM 775 N N . LEU A 1 94 ? 2.429 1.703 8.918 1.00 98.12 94 LEU A N 1
ATOM 776 C CA . LEU A 1 94 ? 1.048 1.588 8.468 1.00 98.12 94 LEU A CA 1
ATOM 777 C C . LEU A 1 94 ? 0.701 2.778 7.588 1.00 98.12 94 LEU A C 1
ATOM 779 O O . LEU A 1 94 ? 0.907 3.925 7.986 1.00 98.12 94 LEU A O 1
ATOM 783 N N . TYR A 1 95 ? 0.138 2.501 6.418 1.00 98.44 95 TYR A N 1
ATOM 784 C CA . TYR A 1 95 ? -0.416 3.517 5.531 1.00 98.44 95 TYR A CA 1
ATOM 785 C C . TYR A 1 95 ? -1.919 3.335 5.403 1.00 98.44 95 TYR A C 1
ATOM 787 O O . TYR A 1 95 ? -2.395 2.204 5.371 1.00 98.44 95 TYR A O 1
ATOM 795 N N . LEU A 1 96 ? -2.657 4.435 5.298 1.00 97.88 96 LEU A N 1
ATOM 796 C CA . LEU A 1 96 ? -4.112 4.422 5.212 1.00 97.88 96 LEU A CA 1
ATOM 797 C C . LEU A 1 96 ? -4.589 5.152 3.958 1.00 97.88 96 LEU A C 1
ATOM 799 O O . LEU A 1 96 ? -4.244 6.317 3.730 1.00 97.88 96 LEU A O 1
ATOM 803 N N . PHE A 1 97 ? -5.445 4.478 3.196 1.00 97.81 97 PHE A N 1
ATOM 804 C CA . PHE A 1 97 ? -6.135 5.050 2.046 1.00 97.81 97 PHE A CA 1
ATOM 805 C C . PHE A 1 97 ? -7.637 4.815 2.170 1.00 97.81 97 PHE A C 1
ATOM 807 O O . PHE A 1 97 ? -8.067 3.729 2.564 1.00 97.81 97 PHE A O 1
ATOM 814 N N . SER A 1 98 ? -8.437 5.814 1.809 1.00 97.19 98 SER A N 1
ATOM 815 C CA . SER A 1 98 ? -9.873 5.633 1.616 1.00 97.19 98 SER A CA 1
ATOM 816 C C . SER A 1 98 ? -10.153 4.933 0.287 1.00 97.19 98 SER A C 1
ATOM 818 O O . SER A 1 98 ? -9.354 4.973 -0.654 1.00 97.19 98 SER A O 1
ATOM 820 N N . LYS A 1 99 ? -11.339 4.340 0.169 1.00 96.44 99 LYS A N 1
ATOM 821 C CA . LYS A 1 99 ? -11.851 3.786 -1.085 1.00 96.44 99 LYS A CA 1
ATOM 822 C C . LYS A 1 99 ? -11.762 4.791 -2.233 1.00 96.44 99 LYS A C 1
ATOM 824 O O . LYS A 1 99 ? -11.253 4.449 -3.296 1.00 96.44 99 LYS A O 1
ATOM 829 N N . SER A 1 100 ? -12.174 6.038 -2.002 1.00 96.50 100 SER A N 1
ATOM 830 C CA . SER A 1 100 ? -12.164 7.078 -3.035 1.00 96.50 100 SER A CA 1
ATOM 831 C C . SER A 1 100 ? -10.751 7.469 -3.479 1.00 96.50 100 SER A C 1
ATOM 833 O O . SER A 1 100 ? -10.546 7.796 -4.649 1.00 96.50 100 SER A O 1
ATOM 835 N N . GLU A 1 101 ? -9.756 7.408 -2.587 1.00 96.94 101 GLU A N 1
ATOM 836 C CA . GLU A 1 101 ? -8.349 7.582 -2.962 1.00 96.94 101 GLU A CA 1
ATOM 837 C C . GLU A 1 101 ? -7.881 6.454 -3.885 1.00 96.94 101 GLU A C 1
ATOM 839 O O . GLU A 1 101 ? -7.224 6.734 -4.887 1.00 96.94 101 GLU A O 1
ATOM 844 N N . ILE A 1 102 ? -8.253 5.201 -3.597 1.00 96.94 102 ILE A N 1
ATOM 845 C CA . ILE A 1 102 ? -7.901 4.047 -4.438 1.00 96.94 102 ILE A CA 1
ATOM 846 C C . ILE A 1 102 ? -8.603 4.105 -5.798 1.00 96.94 102 ILE A C 1
ATOM 848 O O . ILE A 1 102 ? -7.961 3.879 -6.823 1.00 96.94 102 ILE A O 1
ATOM 852 N N . GLU A 1 103 ? -9.896 4.432 -5.842 1.00 95.81 103 GLU A N 1
ATOM 853 C CA . GLU A 1 103 ? -10.673 4.494 -7.090 1.00 95.81 103 GLU A CA 1
ATOM 854 C C . GLU A 1 103 ? -10.090 5.507 -8.086 1.00 95.81 103 GLU A C 1
ATOM 856 O O . GLU A 1 103 ? -10.060 5.239 -9.291 1.00 95.81 103 GLU A O 1
ATOM 861 N N . LYS A 1 104 ? -9.537 6.619 -7.580 1.00 95.75 104 LYS A N 1
ATOM 862 C CA . LYS A 1 104 ? -8.851 7.656 -8.371 1.00 95.75 104 LYS A CA 1
ATOM 863 C C . LYS A 1 104 ? -7.473 7.236 -8.888 1.00 95.75 104 LYS A C 1
ATOM 865 O O . LYS A 1 104 ? -6.936 7.899 -9.776 1.00 95.75 104 LYS A O 1
ATOM 870 N N . MET A 1 105 ? -6.868 6.177 -8.346 1.00 95.75 105 MET A N 1
ATOM 871 C CA . MET A 1 105 ? -5.572 5.707 -8.837 1.00 95.75 105 MET A CA 1
ATOM 872 C C . MET A 1 105 ? -5.725 5.105 -10.239 1.00 95.75 105 MET A C 1
ATOM 874 O O . MET A 1 105 ? -6.692 4.380 -10.484 1.00 95.75 105 MET A O 1
ATOM 878 N N . PRO A 1 106 ? -4.770 5.347 -11.157 1.00 93.44 106 PRO A N 1
ATOM 879 C CA . PRO A 1 106 ? -4.790 4.708 -12.464 1.00 93.44 106 PRO A CA 1
ATOM 880 C C . PRO A 1 106 ? -4.736 3.186 -12.334 1.00 93.44 106 PRO A C 1
ATOM 882 O O . PRO A 1 106 ? -3.969 2.649 -11.528 1.00 93.44 106 PRO A O 1
ATOM 885 N N . ALA A 1 107 ? -5.514 2.498 -13.166 1.00 91.56 107 ALA A N 1
ATOM 886 C CA . ALA A 1 107 ? -5.414 1.057 -13.296 1.00 91.56 107 ALA A CA 1
ATOM 887 C C . ALA A 1 107 ? -4.010 0.653 -13.758 1.00 91.56 107 ALA A C 1
ATOM 889 O O . ALA A 1 107 ? -3.378 1.327 -14.577 1.00 91.56 107 ALA A O 1
ATOM 890 N N . THR A 1 108 ? -3.543 -0.481 -13.255 1.00 90.25 108 THR A N 1
ATOM 891 C CA . THR A 1 108 ? -2.326 -1.126 -13.725 1.00 90.25 108 THR A CA 1
ATOM 892 C C . THR A 1 108 ? -2.656 -2.262 -14.670 1.00 90.25 108 THR A C 1
ATOM 894 O O . THR A 1 108 ? -3.724 -2.889 -14.620 1.00 90.25 108 THR A O 1
ATOM 897 N N . TYR A 1 109 ? -1.715 -2.513 -15.570 1.00 84.88 109 TYR A N 1
ATOM 898 C CA . TYR A 1 109 ? -1.786 -3.645 -16.469 1.00 84.88 109 TYR A CA 1
ATOM 899 C C . TYR A 1 109 ? -0.398 -4.243 -16.600 1.00 84.88 109 TYR A C 1
ATOM 901 O O . TYR A 1 109 ? 0.557 -3.584 -16.995 1.00 84.88 109 TYR A O 1
ATOM 909 N N . PHE A 1 110 ? -0.295 -5.516 -16.254 1.00 83.06 110 PHE A N 1
ATOM 910 C CA . PHE A 1 110 ? 0.918 -6.290 -16.422 1.00 83.06 110 PHE A CA 1
ATOM 911 C C . PHE A 1 110 ? 0.523 -7.721 -16.718 1.00 83.06 110 PHE A C 1
ATOM 913 O O . PHE A 1 110 ? -0.259 -8.325 -15.982 1.00 83.06 110 PHE A O 1
ATOM 920 N N . ARG A 1 111 ? 1.068 -8.277 -17.800 1.00 81.88 111 ARG A N 1
ATOM 921 C CA . ARG A 1 111 ? 0.671 -9.598 -18.296 1.00 81.88 111 ARG A CA 1
ATOM 922 C C . ARG A 1 111 ? 0.873 -10.706 -17.258 1.00 81.88 111 ARG A C 1
ATOM 924 O O . ARG A 1 111 ? 0.089 -11.648 -17.223 1.00 81.88 111 ARG A O 1
ATOM 931 N N . GLY A 1 112 ? 1.874 -10.572 -16.386 1.00 83.81 112 GLY A N 1
ATOM 932 C CA . GLY A 1 112 ? 2.124 -11.517 -15.294 1.00 83.81 112 GLY A CA 1
ATOM 933 C C . GLY A 1 112 ? 1.104 -11.462 -14.149 1.00 83.81 112 GLY A C 1
ATOM 934 O O . GLY A 1 112 ? 1.065 -12.395 -13.351 1.00 83.81 112 GLY A O 1
ATOM 935 N N . TYR A 1 113 ? 0.274 -10.414 -14.071 1.00 85.75 113 TYR A N 1
ATOM 936 C CA . TYR A 1 113 ? -0.684 -10.157 -12.991 1.00 85.75 113 TYR A CA 1
ATOM 937 C C . TYR A 1 113 ? -2.095 -9.864 -13.531 1.00 85.75 113 TYR A C 1
ATOM 939 O O . TYR A 1 113 ? -2.681 -8.817 -13.271 1.00 85.75 113 TYR A O 1
ATOM 947 N N . GLN A 1 114 ? -2.679 -10.818 -14.258 1.00 84.88 114 GLN A N 1
ATOM 948 C CA . GLN A 1 114 ? -3.990 -10.655 -14.912 1.00 84.88 114 GLN A CA 1
ATOM 949 C C . GLN A 1 114 ? -5.148 -10.349 -13.946 1.00 84.88 114 GLN A C 1
ATOM 951 O O . GLN A 1 114 ? -6.131 -9.721 -14.329 1.00 84.88 114 GLN A O 1
ATOM 956 N N . SER A 1 115 ? -5.036 -10.772 -12.685 1.00 90.56 115 SER A N 1
ATOM 957 C CA . SER A 1 115 ? -6.051 -10.529 -11.658 1.00 90.56 115 SER A CA 1
ATOM 958 C C . SER A 1 115 ? -5.895 -9.182 -10.951 1.00 90.56 115 SER A C 1
ATOM 960 O O . SER A 1 115 ? -6.714 -8.862 -10.096 1.00 90.56 115 SER A O 1
ATOM 962 N N . VAL A 1 116 ? -4.873 -8.380 -11.261 1.00 92.25 116 VAL A N 1
ATOM 963 C CA . VAL A 1 116 ? -4.613 -7.098 -10.592 1.00 92.25 116 VAL A CA 1
ATOM 964 C C . VAL A 1 116 ? -5.203 -5.954 -11.416 1.00 92.25 116 VAL A C 1
ATOM 966 O O . VAL A 1 116 ? -4.887 -5.790 -12.592 1.00 92.25 116 VAL A O 1
ATOM 969 N N . ALA A 1 117 ? -6.080 -5.163 -10.796 1.00 93.88 117 ALA A N 1
ATOM 970 C CA . ALA A 1 117 ? -6.623 -3.941 -11.391 1.00 93.88 117 ALA A CA 1
ATOM 971 C C . ALA A 1 117 ? -5.807 -2.714 -10.985 1.00 93.88 117 ALA A C 1
ATOM 973 O O . ALA A 1 117 ? -5.521 -1.865 -11.820 1.00 93.88 117 ALA A O 1
ATOM 974 N N . ARG A 1 118 ? -5.422 -2.635 -9.706 1.00 95.25 118 ARG A N 1
ATOM 975 C CA . ARG A 1 118 ? -4.601 -1.559 -9.141 1.00 95.25 118 ARG A CA 1
ATOM 976 C C . ARG A 1 118 ? -3.594 -2.149 -8.165 1.00 95.25 118 ARG A C 1
ATOM 978 O O . ARG A 1 118 ? -3.935 -3.022 -7.360 1.00 95.25 118 ARG A O 1
ATOM 985 N N . VAL A 1 119 ? -2.369 -1.647 -8.223 1.00 95.56 119 VAL A N 1
ATOM 986 C CA . VAL A 1 119 ? -1.274 -1.982 -7.308 1.00 95.56 119 VAL A CA 1
ATOM 987 C C . VAL A 1 119 ? -0.543 -0.702 -6.933 1.00 95.56 119 VAL A C 1
ATOM 989 O O . VAL A 1 119 ? -0.461 0.226 -7.738 1.00 95.56 119 VAL A O 1
ATOM 992 N N . LEU A 1 120 ? -0.017 -0.665 -5.716 1.00 97.31 120 LEU A N 1
ATOM 993 C CA . LEU A 1 120 ? 0.859 0.397 -5.246 1.00 97.31 120 LEU A CA 1
ATOM 994 C C . LEU A 1 120 ? 2.199 -0.207 -4.837 1.00 97.31 120 LEU A C 1
ATOM 996 O O . LEU A 1 120 ? 2.234 -1.265 -4.206 1.00 97.31 120 LEU A O 1
ATOM 1000 N N . TYR A 1 121 ? 3.283 0.480 -5.188 1.00 97.62 121 TYR A N 1
ATOM 1001 C CA . TYR A 1 121 ? 4.642 0.096 -4.830 1.00 97.62 121 TYR A CA 1
ATOM 1002 C C . TYR A 1 121 ? 5.311 1.188 -4.006 1.00 97.62 121 TYR A C 1
ATOM 1004 O O . TYR A 1 121 ? 5.205 2.368 -4.341 1.00 97.62 121 TYR A O 1
ATOM 1012 N N . LEU A 1 122 ? 6.052 0.788 -2.978 1.00 97.94 122 LEU A N 1
ATOM 1013 C CA . LEU A 1 122 ? 7.021 1.624 -2.277 1.00 97.94 122 LEU A CA 1
ATOM 1014 C C . LEU A 1 122 ? 8.407 1.028 -2.507 1.00 97.94 122 LEU A C 1
ATOM 1016 O O . LEU A 1 122 ? 8.656 -0.116 -2.138 1.00 97.94 122 LEU A O 1
ATOM 1020 N N . PHE A 1 123 ? 9.306 1.771 -3.136 1.00 97.56 123 PHE A N 1
ATOM 1021 C CA . PHE A 1 123 ? 10.660 1.304 -3.414 1.00 97.56 123 PHE A CA 1
ATOM 1022 C C . PHE A 1 123 ? 11.564 1.529 -2.208 1.00 97.56 123 PHE A C 1
ATOM 1024 O O . PHE A 1 123 ? 11.417 2.511 -1.481 1.00 97.56 123 PHE A O 1
ATOM 1031 N N . LYS A 1 124 ? 12.548 0.638 -2.026 1.00 95.38 124 LYS A N 1
ATOM 1032 C CA . LYS A 1 124 ? 13.522 0.723 -0.923 1.00 95.38 124 LYS A CA 1
ATOM 1033 C C . LYS A 1 124 ? 14.191 2.097 -0.831 1.00 95.38 124 LYS A C 1
ATOM 1035 O O . LYS A 1 124 ? 14.456 2.590 0.260 1.00 95.38 124 LYS A O 1
ATOM 1040 N N . ASN A 1 125 ? 14.508 2.687 -1.981 1.00 95.38 125 ASN A N 1
ATOM 1041 C CA . ASN A 1 125 ? 15.087 4.018 -2.101 1.00 95.38 125 ASN A CA 1
ATOM 1042 C C . ASN A 1 125 ? 14.886 4.564 -3.526 1.00 95.38 125 ASN A C 1
ATOM 1044 O O . ASN A 1 125 ? 14.393 3.870 -4.422 1.00 95.38 125 ASN A O 1
ATOM 1048 N N . ARG A 1 126 ? 15.327 5.808 -3.738 1.00 95.38 126 ARG A N 1
ATOM 1049 C CA . ARG A 1 126 ? 15.246 6.506 -5.026 1.00 95.38 126 ARG A CA 1
ATOM 1050 C C . ARG A 1 126 ? 15.920 5.746 -6.174 1.00 95.38 126 ARG A C 1
ATOM 1052 O O . ARG A 1 126 ? 15.358 5.709 -7.261 1.00 95.38 126 ARG A O 1
ATOM 1059 N N . LYS A 1 127 ? 17.062 5.089 -5.935 1.00 96.31 127 LYS A N 1
ATOM 1060 C CA . LYS A 1 127 ? 17.772 4.305 -6.961 1.00 96.31 127 LYS A CA 1
ATOM 1061 C C . LYS A 1 127 ? 16.908 3.153 -7.483 1.00 96.31 127 LYS A C 1
ATOM 1063 O O . LYS A 1 127 ? 16.808 2.970 -8.692 1.00 96.31 127 LYS A O 1
ATOM 1068 N N . HIS A 1 128 ? 16.237 2.411 -6.598 1.00 96.56 128 HIS A N 1
ATOM 1069 C CA . HIS A 1 128 ? 15.328 1.339 -7.023 1.00 96.56 128 HIS A CA 1
ATOM 1070 C C . HIS A 1 128 ? 14.11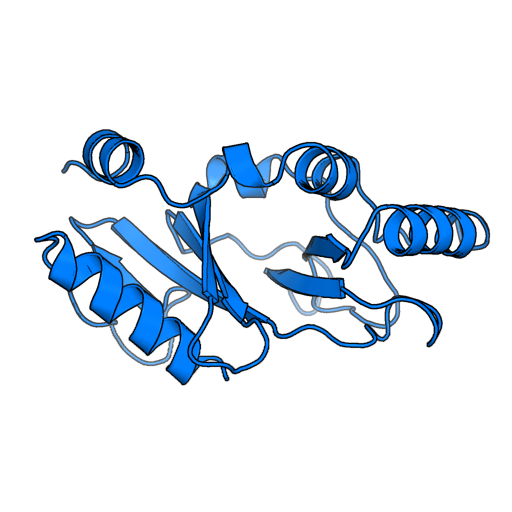9 1.879 -7.802 1.00 96.56 128 HIS A C 1
ATOM 1072 O O . HIS A 1 128 ? 13.730 1.266 -8.792 1.00 96.56 128 HIS A O 1
ATOM 1078 N N . LEU A 1 129 ? 13.566 3.035 -7.412 1.00 96.50 129 LEU A N 1
ATOM 1079 C CA . LEU A 1 129 ? 12.494 3.690 -8.171 1.00 96.50 129 LEU A CA 1
ATOM 1080 C C . LEU A 1 129 ? 12.962 4.103 -9.576 1.00 96.50 129 LEU A C 1
ATOM 1082 O O . LEU A 1 129 ? 12.286 3.820 -10.561 1.00 96.50 129 LEU A O 1
ATOM 1086 N N . GLU A 1 130 ? 14.121 4.752 -9.686 1.00 95.12 130 GLU A N 1
ATOM 1087 C CA . GLU A 1 130 ? 14.681 5.184 -10.972 1.00 95.12 130 GLU A CA 1
ATOM 1088 C C . GLU A 1 130 ? 14.972 3.992 -11.892 1.00 95.12 130 GLU A C 1
ATOM 1090 O O . GLU A 1 130 ? 14.642 4.031 -13.080 1.00 95.12 130 GLU A O 1
ATOM 1095 N N . ASN A 1 131 ? 15.523 2.905 -11.345 1.00 94.50 131 ASN A N 1
ATOM 1096 C CA . ASN A 1 131 ? 15.727 1.663 -12.086 1.00 94.50 131 ASN A CA 1
ATOM 1097 C C . ASN A 1 131 ? 14.393 1.042 -12.525 1.00 94.50 131 ASN A C 1
ATOM 1099 O O . ASN A 1 131 ? 14.277 0.606 -13.670 1.00 94.50 131 ASN A O 1
ATOM 1103 N N . ALA A 1 132 ? 13.366 1.056 -11.669 1.00 94.00 132 ALA A N 1
ATOM 1104 C CA . ALA A 1 132 ? 12.037 0.560 -12.018 1.00 94.00 132 ALA A CA 1
ATOM 1105 C C . ALA A 1 132 ? 11.416 1.354 -13.176 1.00 94.00 132 ALA A C 1
ATOM 1107 O O . ALA A 1 132 ? 10.969 0.745 -14.149 1.00 94.00 132 ALA A O 1
ATOM 1108 N N . ILE A 1 133 ? 11.483 2.690 -13.135 1.00 93.25 133 ILE A N 1
ATOM 1109 C CA . ILE A 1 133 ? 11.017 3.573 -14.218 1.00 93.25 133 ILE A CA 1
ATOM 1110 C C . ILE A 1 133 ? 11.756 3.266 -15.531 1.00 93.25 133 ILE A C 1
ATOM 1112 O O . ILE A 1 133 ? 11.122 3.099 -16.573 1.00 93.25 133 ILE A O 1
ATOM 1116 N N . LYS A 1 134 ? 13.089 3.131 -15.489 1.00 91.81 134 LYS A N 1
ATOM 1117 C CA . LYS A 1 134 ? 13.909 2.772 -16.664 1.00 91.81 134 LYS A CA 1
ATOM 1118 C C . LYS A 1 134 ? 13.603 1.370 -17.196 1.00 91.81 134 LYS A C 1
ATOM 1120 O O . LYS A 1 134 ? 13.703 1.131 -18.395 1.00 91.81 134 LYS A O 1
ATOM 1125 N N . SER A 1 135 ? 13.273 0.424 -16.320 1.00 88.50 135 SER A N 1
ATOM 1126 C CA . SER A 1 135 ? 12.894 -0.931 -16.732 1.00 88.50 135 SER A CA 1
ATOM 1127 C C . SER A 1 135 ? 11.522 -0.948 -17.407 1.00 88.50 135 SER A C 1
ATOM 1129 O O . SER A 1 135 ? 11.308 -1.684 -18.369 1.00 88.50 135 SER A O 1
ATOM 1131 N N . GLU A 1 136 ? 10.605 -0.098 -16.943 1.00 85.56 136 GLU A N 1
ATOM 1132 C CA . GLU A 1 136 ? 9.258 0.012 -17.484 1.00 85.56 136 GLU A CA 1
ATOM 1133 C C . GLU A 1 136 ? 9.217 0.744 -18.826 1.00 85.56 136 GLU A C 1
ATOM 1135 O O . GLU A 1 136 ? 8.434 0.363 -19.691 1.00 85.56 136 GLU A O 1
ATOM 1140 N N . SER A 1 137 ? 10.091 1.729 -19.059 1.00 79.69 137 SER A N 1
ATOM 1141 C CA . SER A 1 137 ? 10.160 2.422 -20.356 1.00 79.69 137 SER A CA 1
ATOM 1142 C C . SER A 1 137 ? 10.505 1.493 -21.527 1.00 79.69 137 SER A C 1
ATOM 1144 O O . SER A 1 137 ? 10.204 1.815 -22.673 1.00 79.69 137 SER A O 1
ATOM 1146 N N . LYS A 1 138 ? 11.087 0.320 -21.243 1.00 80.38 138 LYS A N 1
ATOM 1147 C CA . LYS A 1 138 ? 11.389 -0.735 -22.222 1.00 80.38 138 LYS A CA 1
ATOM 1148 C C . LYS A 1 138 ? 10.215 -1.693 -22.477 1.00 80.38 138 LYS A C 1
ATOM 1150 O O . LYS A 1 138 ? 10.332 -2.584 -23.315 1.00 80.38 138 LYS A O 1
ATOM 1155 N N . ARG A 1 139 ? 9.102 -1.568 -21.745 1.00 79.19 139 ARG A N 1
ATOM 1156 C CA . ARG A 1 139 ? 7.918 -2.431 -21.892 1.00 79.19 139 ARG A CA 1
ATOM 1157 C C . ARG A 1 139 ? 6.995 -1.950 -22.999 1.00 79.19 139 ARG A C 1
ATOM 1159 O O . ARG A 1 139 ? 7.039 -0.800 -23.431 1.00 79.19 139 ARG A O 1
ATOM 1166 N N . LYS A 1 140 ? 6.091 -2.839 -23.425 1.00 75.12 140 LYS A N 1
ATOM 1167 C CA . LYS A 1 140 ? 4.975 -2.458 -24.298 1.00 75.12 140 LYS A CA 1
ATOM 1168 C C . LYS A 1 140 ? 4.173 -1.338 -23.633 1.00 75.12 140 LYS A C 1
ATOM 1170 O O . LYS A 1 140 ? 3.952 -1.361 -22.426 1.00 75.12 140 LYS A O 1
ATOM 1175 N N . ARG A 1 141 ? 3.692 -0.378 -24.430 1.00 67.31 141 ARG A N 1
ATOM 1176 C CA . ARG A 1 141 ? 3.001 0.842 -23.961 1.00 67.31 141 ARG A CA 1
ATOM 1177 C C . ARG A 1 141 ? 1.837 0.575 -22.994 1.00 67.31 141 ARG A C 1
ATOM 1179 O O . ARG A 1 141 ? 1.522 1.438 -22.177 1.00 67.31 141 ARG A O 1
ATOM 1186 N N . ASN A 1 142 ? 1.198 -0.587 -23.103 1.00 70.25 142 ASN A N 1
ATOM 1187 C CA . ASN A 1 142 ? 0.077 -1.006 -22.269 1.00 70.25 142 ASN A CA 1
ATOM 1188 C C . ASN A 1 142 ? 0.486 -1.744 -20.985 1.00 70.25 142 ASN A C 1
ATOM 1190 O O . ASN A 1 142 ? -0.375 -1.936 -20.141 1.00 70.25 142 ASN A O 1
ATOM 1194 N N . GLU A 1 143 ? 1.748 -2.130 -20.794 1.00 80.19 143 GLU A N 1
ATOM 1195 C CA . GLU A 1 143 ? 2.218 -2.864 -19.612 1.00 80.19 143 GLU A CA 1
ATOM 1196 C C . GLU A 1 143 ? 2.844 -1.928 -18.568 1.00 80.19 143 GLU A C 1
ATOM 1198 O O . GLU A 1 143 ? 4.062 -1.900 -18.385 1.00 80.19 143 GLU A O 1
ATOM 1203 N N . LYS A 1 144 ? 1.992 -1.140 -17.897 1.00 83.50 144 LYS A N 1
ATOM 1204 C CA . LYS A 1 144 ? 2.397 -0.145 -16.894 1.00 83.50 144 LYS A CA 1
ATOM 1205 C C . LYS A 1 144 ? 2.040 -0.564 -15.468 1.00 83.50 144 LYS A C 1
ATOM 1207 O O . LYS A 1 144 ? 0.882 -0.836 -15.142 1.00 83.50 144 LYS A O 1
ATOM 1212 N N . MET A 1 145 ? 3.058 -0.533 -14.621 1.00 87.44 145 MET A N 1
ATOM 1213 C CA . MET A 1 145 ? 3.069 -0.802 -13.187 1.00 87.44 145 MET A CA 1
ATOM 1214 C C . MET A 1 145 ? 3.487 0.434 -12.382 1.00 87.44 145 MET A C 1
ATOM 1216 O O . MET A 1 145 ? 2.996 0.614 -11.268 1.00 87.44 145 MET A O 1
ATOM 1220 N N . ILE A 1 146 ? 4.331 1.315 -12.934 1.00 92.75 146 ILE A N 1
ATOM 1221 C CA . ILE A 1 146 ? 4.691 2.602 -12.329 1.00 92.75 146 ILE A CA 1
ATOM 1222 C C . ILE A 1 146 ? 3.707 3.675 -12.794 1.00 92.75 146 ILE A C 1
ATOM 1224 O O . ILE A 1 146 ? 3.908 4.409 -13.761 1.00 92.75 146 ILE A O 1
ATOM 1228 N N . THR A 1 147 ? 2.590 3.774 -12.081 1.00 93.75 147 THR A N 1
ATOM 1229 C CA . THR A 1 147 ? 1.594 4.825 -12.320 1.00 93.75 147 THR A CA 1
ATOM 1230 C C . THR A 1 147 ? 2.001 6.137 -11.653 1.00 93.75 147 THR A C 1
ATOM 1232 O O . THR A 1 147 ? 2.866 6.174 -10.777 1.00 93.75 147 THR A O 1
ATOM 1235 N N . ARG A 1 148 ? 1.308 7.232 -11.993 1.00 94.19 148 ARG A N 1
ATOM 1236 C CA . ARG A 1 148 ? 1.454 8.509 -11.278 1.00 94.19 148 ARG A CA 1
ATOM 1237 C C . ARG A 1 148 ? 1.221 8.358 -9.768 1.00 94.19 148 ARG A C 1
ATOM 1239 O O . ARG A 1 148 ? 1.956 8.952 -8.994 1.00 94.19 148 ARG A O 1
ATOM 1246 N N . ALA A 1 149 ? 0.280 7.504 -9.354 1.00 96.00 149 ALA A N 1
ATOM 1247 C CA . ALA A 1 149 ? 0.033 7.224 -7.939 1.00 96.00 149 ALA A CA 1
ATOM 1248 C C . ALA A 1 149 ? 1.251 6.582 -7.248 1.00 96.00 149 ALA A C 1
ATOM 1250 O O . ALA A 1 149 ? 1.576 6.949 -6.122 1.00 96.00 149 ALA A O 1
ATOM 1251 N N . VAL A 1 150 ? 1.968 5.679 -7.930 1.00 96.69 150 VAL A N 1
ATOM 1252 C CA . VAL A 1 150 ? 3.228 5.105 -7.422 1.00 96.69 150 VAL A CA 1
ATOM 1253 C C . VAL A 1 150 ? 4.300 6.188 -7.286 1.00 96.69 150 VAL A C 1
ATOM 1255 O O . VAL A 1 150 ? 4.968 6.255 -6.254 1.00 96.69 150 VAL A O 1
ATOM 1258 N N . LEU A 1 151 ? 4.455 7.056 -8.290 1.00 96.94 151 LEU A N 1
ATOM 1259 C CA . LEU A 1 151 ? 5.430 8.154 -8.250 1.00 96.94 151 LEU A CA 1
ATOM 1260 C C . LEU A 1 151 ? 5.146 9.126 -7.096 1.00 96.94 151 LEU A C 1
ATOM 1262 O O . LEU A 1 151 ? 6.048 9.439 -6.318 1.00 96.94 151 LEU A O 1
ATOM 1266 N N . ASP A 1 152 ? 3.892 9.554 -6.956 1.00 96.81 152 ASP A N 1
ATOM 1267 C CA . ASP A 1 152 ? 3.462 10.482 -5.909 1.00 96.81 152 ASP A CA 1
ATOM 1268 C C . ASP A 1 152 ? 3.648 9.868 -4.513 1.00 96.81 152 ASP A C 1
ATOM 1270 O O . ASP A 1 152 ? 4.162 10.529 -3.606 1.00 96.81 152 ASP A O 1
ATOM 1274 N N . PHE A 1 153 ? 3.317 8.581 -4.354 1.00 97.75 153 PHE A N 1
ATOM 1275 C CA . PHE A 1 153 ? 3.505 7.871 -3.092 1.00 97.75 153 PHE A CA 1
ATOM 1276 C C . PHE A 1 153 ? 4.982 7.746 -2.705 1.00 97.75 153 PHE A C 1
ATOM 1278 O O . PHE A 1 153 ? 5.330 7.998 -1.556 1.00 97.75 153 PHE A O 1
ATOM 1285 N N . ASN A 1 154 ? 5.876 7.436 -3.650 1.00 98.19 154 ASN A N 1
ATOM 1286 C CA . ASN A 1 154 ? 7.314 7.357 -3.363 1.00 98.19 154 ASN A CA 1
ATOM 1287 C C . ASN A 1 154 ? 7.950 8.731 -3.102 1.00 98.19 154 ASN A C 1
ATOM 1289 O O . ASN A 1 154 ? 8.942 8.811 -2.379 1.00 98.19 154 ASN A O 1
ATOM 1293 N N . LYS A 1 155 ? 7.389 9.817 -3.654 1.00 97.44 155 LYS A N 1
ATOM 1294 C CA . LYS A 1 155 ? 7.859 11.186 -3.392 1.00 97.44 155 LYS A CA 1
ATOM 1295 C C . LYS A 1 155 ? 7.588 11.618 -1.950 1.00 97.44 155 LYS A C 1
ATOM 1297 O O . LYS A 1 155 ? 8.423 12.292 -1.353 1.00 97.44 155 LYS A O 1
ATOM 1302 N N . ASN A 1 156 ? 6.427 11.264 -1.399 1.00 96.38 156 ASN A N 1
ATOM 1303 C CA . ASN A 1 156 ? 6.074 11.586 -0.017 1.00 96.38 156 ASN A CA 1
ATOM 1304 C C . ASN A 1 156 ? 5.196 10.492 0.620 1.00 96.38 156 ASN A C 1
ATOM 1306 O O . ASN A 1 156 ? 3.989 10.693 0.795 1.00 96.38 156 ASN A O 1
ATOM 1310 N N . PRO A 1 157 ? 5.785 9.356 1.032 1.00 95.44 157 PRO A N 1
ATOM 1311 C CA . PRO A 1 157 ? 5.016 8.272 1.638 1.00 95.44 157 PRO A CA 1
ATOM 1312 C C . PRO A 1 157 ? 4.444 8.682 2.999 1.00 95.44 157 PRO A C 1
ATOM 1314 O O . PRO A 1 157 ? 3.375 8.213 3.388 1.00 95.44 157 PRO A O 1
ATOM 1317 N N . LYS A 1 158 ? 5.112 9.613 3.700 1.00 94.94 158 LYS A N 1
ATOM 1318 C CA . LYS A 1 158 ? 4.696 10.109 5.019 1.00 94.94 158 LYS A CA 1
ATOM 1319 C C . LYS A 1 158 ? 3.303 10.732 5.005 1.00 94.94 158 LYS A C 1
ATOM 1321 O O . LYS A 1 158 ? 2.593 10.607 5.992 1.00 94.94 158 LYS A O 1
ATOM 1326 N N . LYS A 1 159 ? 2.883 11.325 3.881 1.00 94.81 159 LYS A N 1
ATOM 1327 C CA . LYS A 1 159 ? 1.528 11.876 3.702 1.00 94.81 159 LYS A CA 1
ATOM 1328 C C . LYS A 1 159 ? 0.423 10.847 3.972 1.00 94.81 159 LYS A C 1
ATOM 1330 O O . LYS A 1 159 ? -0.664 11.216 4.404 1.00 94.81 159 LYS A O 1
ATOM 1335 N N . HIS A 1 160 ? 0.694 9.579 3.680 1.00 95.94 160 HIS A N 1
ATOM 1336 C CA . HIS A 1 160 ? -0.281 8.498 3.784 1.00 95.94 160 HIS A CA 1
ATOM 1337 C C . HIS A 1 160 ? -0.076 7.633 5.023 1.00 95.94 160 HIS A C 1
ATOM 1339 O O . HIS A 1 160 ? -0.780 6.635 5.164 1.00 95.94 160 HIS A O 1
ATOM 1345 N N . LEU A 1 161 ? 0.872 7.979 5.903 1.00 96.81 161 LEU A N 1
ATOM 1346 C CA . LEU A 1 161 ? 1.018 7.272 7.168 1.00 96.81 161 LEU A CA 1
ATOM 1347 C C . LEU A 1 161 ? -0.300 7.324 7.937 1.00 96.81 161 LEU A C 1
ATOM 1349 O O . LEU A 1 161 ? -1.055 8.300 7.883 1.00 96.81 161 LEU A O 1
ATOM 1353 N N . LEU A 1 162 ? -0.593 6.233 8.633 1.00 96.25 162 LEU A N 1
ATOM 1354 C CA . LEU A 1 162 ? -1.763 6.153 9.480 1.00 96.25 162 LEU A CA 1
ATOM 1355 C C . LEU A 1 162 ? -1.579 7.141 10.636 1.00 96.25 162 LEU A C 1
ATOM 1357 O O . LEU A 1 162 ? -0.775 6.940 11.542 1.00 96.25 162 LEU A O 1
ATOM 1361 N N . HIS A 1 163 ? -2.343 8.227 10.580 1.00 94.38 163 HIS A N 1
ATOM 1362 C CA . HIS A 1 163 ? -2.420 9.225 11.636 1.00 94.38 163 HIS A CA 1
ATOM 1363 C C . HIS A 1 163 ? -3.748 9.068 12.372 1.00 94.38 163 HIS A C 1
ATOM 1365 O O . HIS A 1 163 ? -4.813 9.209 11.775 1.00 94.38 163 HIS A O 1
ATOM 1371 N N . TRP A 1 164 ? -3.707 8.839 13.681 1.00 93.88 164 TRP A N 1
ATOM 1372 C CA . TRP A 1 164 ? -4.913 8.590 14.480 1.00 93.88 164 TRP A CA 1
ATOM 1373 C C . TRP A 1 164 ? -5.915 9.745 14.468 1.00 93.88 164 TRP A C 1
ATOM 1375 O O . TRP A 1 164 ? -7.118 9.514 14.500 1.00 93.88 164 TRP A O 1
ATOM 1385 N N . GLN A 1 165 ? -5.440 10.986 14.343 1.00 91.88 165 GLN A N 1
ATOM 1386 C CA . GLN A 1 165 ? -6.309 12.153 14.152 1.00 91.88 165 GLN A CA 1
ATOM 1387 C C . GLN A 1 165 ? -7.124 12.051 12.858 1.00 91.88 165 GLN A C 1
ATOM 1389 O O . GLN A 1 165 ? -8.319 12.333 12.856 1.00 91.88 165 GLN A O 1
ATOM 1394 N N . ARG A 1 166 ? -6.495 11.589 11.770 1.00 91.56 166 ARG A N 1
ATOM 1395 C CA . ARG A 1 166 ? -7.176 11.339 10.499 1.00 91.56 166 ARG A CA 1
ATOM 1396 C C . ARG A 1 166 ? -8.198 10.217 10.646 1.00 91.56 166 ARG A C 1
ATOM 1398 O O . ARG A 1 166 ? -9.322 10.389 10.205 1.00 91.56 166 ARG A O 1
ATOM 1405 N N . VAL A 1 167 ? -7.837 9.112 11.302 1.00 91.88 167 VAL A N 1
ATOM 1406 C CA . VAL A 1 167 ? -8.763 7.993 11.552 1.00 91.88 167 VAL A CA 1
ATOM 1407 C C . VAL A 1 167 ? -9.998 8.468 12.321 1.00 91.88 167 VAL A C 1
ATOM 1409 O O . VAL A 1 167 ? -11.111 8.164 11.918 1.00 91.88 167 VAL A O 1
ATOM 1412 N N . ARG A 1 168 ? -9.825 9.265 13.385 1.00 91.00 168 ARG A N 1
ATOM 1413 C CA . ARG A 1 168 ? -10.952 9.800 14.170 1.00 91.00 168 ARG A CA 1
ATOM 1414 C C . ARG A 1 168 ? -11.872 10.706 13.360 1.00 91.00 168 ARG A C 1
ATOM 1416 O O . ARG A 1 168 ? -13.066 10.672 13.590 1.00 91.00 168 ARG A O 1
ATOM 1423 N N . ARG A 1 169 ? -11.321 11.505 12.443 1.00 90.88 169 ARG A N 1
ATOM 1424 C CA . ARG A 1 169 ? -12.098 12.401 11.574 1.00 90.88 169 ARG A CA 1
ATOM 1425 C C . ARG A 1 169 ? -12.810 11.645 10.451 1.00 90.88 169 ARG A C 1
ATOM 1427 O O . ARG A 1 169 ? -13.943 11.962 10.121 1.00 90.88 169 ARG A O 1
ATOM 1434 N N . ASP A 1 170 ? -12.116 10.692 9.835 1.00 89.44 170 ASP A N 1
ATOM 1435 C CA . ASP A 1 170 ? -12.574 10.021 8.617 1.00 89.44 170 ASP A CA 1
ATOM 1436 C C . ASP A 1 170 ? -13.436 8.775 8.929 1.00 89.44 170 ASP A C 1
ATOM 1438 O O . ASP A 1 170 ? -14.164 8.315 8.055 1.00 89.44 170 ASP A O 1
ATOM 1442 N N . MET A 1 171 ? -13.357 8.220 10.148 1.00 89.38 171 MET A N 1
ATOM 1443 C CA . MET A 1 171 ? -14.091 7.021 10.596 1.00 89.38 171 MET A CA 1
ATOM 1444 C C . MET A 1 171 ? -15.003 7.289 11.804 1.00 89.38 171 MET A C 1
ATOM 1446 O O . MET A 1 171 ? -15.230 6.401 12.633 1.00 89.38 171 MET A O 1
ATOM 1450 N N . THR A 1 172 ? -15.486 8.518 11.964 1.00 76.56 172 THR A N 1
ATOM 1451 C CA . THR A 1 172 ? -16.600 8.796 12.880 1.00 76.56 172 THR A CA 1
ATOM 1452 C C . THR A 1 172 ? -17.911 8.248 12.300 1.00 76.56 172 THR A C 1
ATOM 1454 O O . THR A 1 172 ? -18.054 8.258 11.076 1.00 76.56 172 THR A O 1
ATOM 1457 N N . PRO A 1 173 ? -18.826 7.736 13.145 1.00 58.69 173 PRO A N 1
ATOM 1458 C CA . PRO A 1 173 ? -20.161 7.308 12.725 1.00 58.69 173 PRO A CA 1
ATOM 1459 C C . PRO A 1 173 ? -20.953 8.397 12.000 1.00 58.69 173 PRO A C 1
ATOM 1461 O O . PRO A 1 173 ? -20.765 9.586 12.347 1.00 58.69 173 PRO A O 1
#

pLDDT: mean 90.81, std 8.75, range [54.47, 98.44]